Protein AF-A0A9E7PNF2-F1 (afdb_monomer)

Radius of gyration: 27.62 Å; Cα contacts (8 Å, |Δi|>4): 56; chains: 1; bounding box: 38×42×96 Å

Sequence (126 aa):
MWKIKPALTTEKVINDFDLYCNNCKYDLEGEYMITVDGISQITGLSREEVINRGLISFIEIEIRLAEMDIADVRERYNVLSKEDLYEAIKGRKIESHPAWEDYIVWKNKEKYIEDLKEQAKSVNDI

pLDDT: mean 81.98, std 22.79, range [27.23, 98.56]

Nearest PDB structures (foldseek):
  6jsj-assembly1_C  TM=5.824E-01  e=3.325E+00  Saccharomyces cerevisiae S288C
  6jx6-assembly1_C  TM=3.951E-01  e=6.387E+00  Homo sapiens

Mean predicted aligned error: 12.6 Å

Structure (mmCIF, N/CA/C/O backbone):
data_AF-A0A9E7PNF2-F1
#
_entry.id   AF-A0A9E7PNF2-F1
#
loop_
_atom_site.group_PDB
_atom_site.id
_atom_site.type_symbol
_atom_site.label_atom_id
_atom_site.label_alt_id
_atom_site.label_comp_id
_atom_site.label_asym_id
_atom_site.label_entity_id
_atom_site.label_seq_id
_atom_site.pdbx_PDB_ins_code
_atom_site.Cartn_x
_atom_site.Cartn_y
_atom_site.Cartn_z
_atom_site.occupancy
_atom_site.B_iso_or_equiv
_atom_site.auth_seq_id
_atom_site.auth_comp_id
_atom_site.auth_asym_id
_atom_site.auth_atom_id
_atom_site.pdbx_PDB_model_num
ATOM 1 N N . MET A 1 1 ? 4.127 -16.327 -73.800 1.00 37.38 1 MET A N 1
ATOM 2 C CA . MET A 1 1 ? 4.134 -17.625 -73.090 1.00 37.38 1 MET A CA 1
ATOM 3 C C . MET A 1 1 ? 4.411 -17.352 -71.615 1.00 37.38 1 MET A C 1
ATOM 5 O O . MET A 1 1 ? 5.561 -17.160 -71.245 1.00 37.38 1 MET A O 1
ATOM 9 N N . TRP A 1 2 ? 3.368 -17.189 -70.798 1.00 27.23 2 TRP A N 1
ATOM 10 C CA . TRP A 1 2 ? 3.518 -16.881 -69.370 1.00 27.23 2 TRP A CA 1
ATOM 11 C C . TRP A 1 2 ? 3.824 -18.177 -68.617 1.00 27.23 2 TRP A C 1
ATOM 13 O O . TRP A 1 2 ? 2.972 -19.058 -68.531 1.00 27.23 2 TRP A O 1
ATOM 23 N N . LYS A 1 3 ? 5.058 -18.327 -68.126 1.00 40.03 3 LYS A N 1
ATOM 24 C CA . LYS A 1 3 ? 5.421 -19.450 -67.258 1.00 40.03 3 LYS A CA 1
ATOM 25 C C . LYS A 1 3 ? 4.955 -19.125 -65.843 1.00 40.03 3 LYS A C 1
ATOM 27 O O . LYS A 1 3 ? 5.482 -18.212 -65.212 1.00 40.03 3 LYS A O 1
ATOM 32 N N . ILE A 1 4 ? 3.956 -19.864 -65.372 1.00 43.22 4 ILE A N 1
ATOM 33 C CA . ILE A 1 4 ? 3.547 -19.886 -63.968 1.00 43.22 4 ILE A CA 1
ATOM 34 C C . ILE A 1 4 ? 4.787 -20.277 -63.150 1.00 43.22 4 ILE A C 1
ATOM 36 O O . ILE A 1 4 ? 5.402 -21.309 -63.427 1.00 43.22 4 ILE A O 1
ATOM 40 N N . LYS A 1 5 ? 5.203 -19.434 -62.194 1.00 50.81 5 LYS A N 1
ATOM 41 C CA . LYS A 1 5 ? 6.261 -19.810 -61.246 1.00 50.81 5 LYS A CA 1
ATOM 42 C C . LYS A 1 5 ? 5.738 -20.973 -60.397 1.00 50.81 5 LYS A C 1
ATOM 44 O O . LYS A 1 5 ? 4.602 -20.885 -59.930 1.00 50.81 5 LYS A O 1
ATOM 49 N N . PRO A 1 6 ? 6.515 -22.051 -60.211 1.00 45.50 6 PRO A N 1
ATOM 50 C CA . PRO A 1 6 ? 6.052 -23.191 -59.436 1.00 45.50 6 PRO A CA 1
ATOM 51 C C . PRO A 1 6 ? 5.783 -22.761 -57.993 1.00 45.50 6 PRO A C 1
ATOM 53 O O . PRO A 1 6 ? 6.528 -21.954 -57.430 1.00 45.50 6 PRO A O 1
ATOM 56 N N . ALA A 1 7 ? 4.708 -23.302 -57.419 1.00 53.94 7 ALA A N 1
ATOM 57 C CA . ALA A 1 7 ? 4.432 -23.191 -55.998 1.00 53.94 7 ALA A CA 1
ATOM 58 C C . ALA A 1 7 ? 5.655 -23.689 -55.218 1.00 53.94 7 ALA A C 1
ATOM 60 O O . ALA A 1 7 ? 6.211 -24.744 -55.530 1.00 53.94 7 ALA A O 1
ATOM 61 N N . LEU A 1 8 ? 6.089 -22.899 -54.237 1.00 47.34 8 LEU A N 1
ATOM 62 C CA . LEU A 1 8 ? 7.125 -23.316 -53.304 1.00 47.34 8 LEU A CA 1
ATOM 63 C C . LEU A 1 8 ? 6.622 -24.569 -52.583 1.00 47.34 8 LEU A C 1
ATOM 65 O O . LEU A 1 8 ? 5.543 -24.558 -51.993 1.00 47.34 8 LEU A O 1
ATOM 69 N N . THR A 1 9 ? 7.383 -25.656 -52.677 1.00 49.91 9 THR A N 1
ATOM 70 C CA . THR A 1 9 ? 7.133 -26.856 -51.885 1.00 49.91 9 THR A CA 1
ATOM 71 C C . THR A 1 9 ? 7.280 -26.506 -50.406 1.00 49.91 9 THR A C 1
ATOM 73 O O . THR A 1 9 ? 8.106 -25.669 -50.032 1.00 49.91 9 THR A O 1
ATOM 76 N N . THR A 1 10 ? 6.465 -27.134 -49.561 1.00 47.38 10 THR A N 1
ATOM 77 C CA . THR A 1 10 ? 6.419 -26.924 -48.103 1.00 47.38 10 THR A CA 1
ATOM 78 C C . THR A 1 10 ? 7.791 -27.045 -47.431 1.00 47.38 10 THR A C 1
ATOM 80 O O . THR A 1 10 ? 8.049 -26.364 -46.446 1.00 47.38 10 THR A O 1
ATOM 83 N N . GLU A 1 11 ? 8.719 -27.801 -48.018 1.00 45.53 11 GLU A N 1
ATOM 84 C CA . GLU A 1 11 ? 10.120 -27.904 -47.584 1.00 45.53 11 GLU A CA 1
ATOM 85 C C . GLU A 1 11 ? 10.935 -26.605 -47.686 1.00 45.53 11 GLU A C 1
ATOM 87 O O . GLU A 1 11 ? 11.879 -26.416 -46.920 1.00 45.53 11 GLU A O 1
ATOM 92 N N . LYS A 1 12 ? 10.598 -25.682 -48.597 1.00 49.16 12 LYS A N 1
ATOM 93 C CA . LYS A 1 12 ? 11.346 -24.421 -48.738 1.00 49.16 12 LYS A CA 1
ATOM 94 C C . LYS A 1 12 ? 10.879 -23.335 -47.769 1.00 49.16 12 LYS A C 1
ATOM 96 O O . LYS A 1 12 ? 11.655 -22.450 -47.446 1.00 49.16 12 LYS A O 1
ATOM 101 N N . VAL A 1 13 ? 9.641 -23.425 -47.280 1.00 48.88 13 VAL A N 1
ATOM 102 C CA . VAL A 1 13 ? 9.111 -22.514 -46.249 1.00 48.88 13 VAL A CA 1
ATOM 103 C C . VAL A 1 13 ? 9.661 -22.877 -44.866 1.00 48.88 13 VAL A C 1
ATOM 105 O O . VAL A 1 13 ? 9.898 -21.991 -44.053 1.00 48.88 13 VAL A O 1
ATOM 108 N N . ILE A 1 14 ? 9.932 -24.163 -44.623 1.00 45.62 14 ILE A N 1
ATOM 109 C CA . ILE A 1 14 ? 10.512 -24.637 -43.359 1.00 45.62 14 ILE A CA 1
ATOM 110 C C . ILE A 1 14 ? 11.968 -24.154 -43.210 1.00 45.62 14 ILE A C 1
ATOM 112 O O . ILE A 1 14 ? 12.331 -23.609 -42.173 1.00 45.62 14 ILE A O 1
ATOM 116 N N . ASN A 1 15 ? 12.771 -24.219 -44.278 1.00 44.59 15 ASN A N 1
ATOM 117 C CA . ASN A 1 15 ? 14.193 -23.856 -44.207 1.00 44.59 15 ASN A CA 1
ATOM 118 C C . ASN A 1 15 ? 14.482 -22.349 -44.023 1.00 44.59 15 ASN A C 1
ATOM 120 O O . ASN A 1 15 ? 15.539 -22.008 -43.496 1.00 44.59 15 ASN A O 1
ATOM 124 N N . ASP A 1 16 ? 13.567 -21.451 -44.408 1.00 43.44 16 ASP A N 1
ATOM 125 C CA . ASP A 1 16 ? 13.731 -20.007 -44.156 1.00 43.44 16 ASP A CA 1
ATOM 126 C C . ASP A 1 16 ? 13.233 -19.601 -42.754 1.00 43.44 16 ASP A C 1
ATOM 128 O O . ASP A 1 16 ? 13.715 -18.617 -42.190 1.00 43.44 16 ASP A O 1
ATOM 132 N N . PHE A 1 17 ? 12.312 -20.367 -42.152 1.00 40.25 17 PHE A N 1
ATOM 133 C CA . PHE A 1 17 ? 11.859 -20.136 -40.775 1.00 40.25 17 PHE A CA 1
ATOM 134 C C . PHE A 1 17 ? 12.868 -20.669 -39.747 1.00 40.25 17 PHE A C 1
ATOM 136 O O . PHE A 1 17 ? 13.106 -20.040 -38.714 1.00 40.25 17 PHE A O 1
ATOM 143 N N . ASP A 1 18 ? 13.549 -21.769 -40.073 1.00 41.22 18 ASP A N 1
ATOM 144 C CA . ASP A 1 18 ? 14.580 -22.353 -39.214 1.00 41.22 18 ASP A CA 1
ATOM 145 C C . ASP A 1 18 ? 15.835 -21.468 -39.107 1.00 41.22 18 ASP A C 1
ATOM 147 O O . ASP A 1 18 ? 16.524 -21.500 -38.090 1.00 41.22 18 ASP A O 1
ATOM 151 N N . LEU A 1 19 ? 16.113 -20.578 -40.067 1.00 43.59 19 LEU A N 1
ATOM 152 C CA . LEU A 1 19 ? 17.238 -19.636 -39.951 1.00 43.59 19 LEU A CA 1
ATOM 153 C C . LEU A 1 19 ? 17.015 -18.511 -38.925 1.00 43.59 19 LEU A C 1
ATOM 155 O O . LEU A 1 19 ? 17.994 -17.934 -38.456 1.00 43.59 19 LEU A O 1
ATOM 159 N N . TYR A 1 20 ? 15.768 -18.245 -38.520 1.00 44.59 20 TYR A N 1
ATOM 160 C CA . TYR A 1 20 ? 15.455 -17.316 -37.425 1.00 44.59 20 TYR A CA 1
ATOM 161 C C . TYR A 1 20 ? 15.359 -17.998 -36.050 1.00 44.59 20 TYR A C 1
ATOM 163 O O . TYR A 1 20 ? 15.284 -17.311 -35.034 1.00 44.59 20 TYR A O 1
ATOM 171 N N . CYS A 1 21 ? 15.409 -19.334 -35.995 1.00 43.81 21 CYS A N 1
ATOM 172 C CA . CYS A 1 21 ? 15.353 -20.117 -34.754 1.00 43.81 21 CYS A CA 1
ATOM 173 C C . CYS A 1 21 ? 16.566 -21.037 -34.526 1.00 43.81 21 CYS A C 1
ATOM 175 O O . CYS A 1 21 ? 16.606 -21.772 -33.541 1.00 43.81 21 CYS A O 1
ATOM 177 N N . ASN A 1 22 ? 17.606 -20.964 -35.362 1.00 42.47 22 ASN A N 1
ATOM 178 C CA . ASN A 1 22 ? 18.810 -21.794 -35.219 1.00 42.47 22 ASN A CA 1
ATOM 179 C C . ASN A 1 22 ? 19.812 -21.322 -34.147 1.00 42.47 22 ASN A C 1
ATOM 181 O O . ASN A 1 22 ? 20.850 -21.955 -33.979 1.00 42.47 22 ASN A O 1
ATOM 185 N N . ASN A 1 23 ? 19.478 -20.292 -33.361 1.00 44.28 23 ASN A N 1
ATOM 186 C CA . ASN A 1 23 ? 20.169 -19.987 -32.099 1.00 44.28 23 ASN A CA 1
ATOM 187 C C . ASN A 1 23 ? 19.367 -20.396 -30.850 1.00 44.28 23 ASN A C 1
ATOM 189 O O . ASN A 1 23 ? 19.778 -20.070 -29.745 1.00 44.28 23 ASN A O 1
ATOM 193 N N . CYS A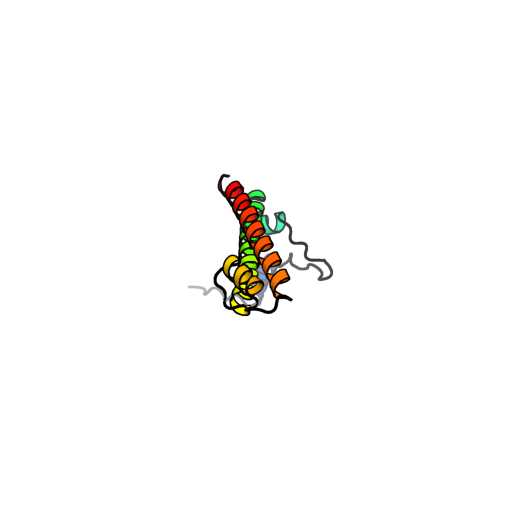 1 24 ? 18.257 -21.132 -30.977 1.00 41.44 24 CYS A N 1
ATOM 194 C CA . CYS A 1 24 ? 17.491 -21.620 -29.821 1.00 41.44 24 CYS A CA 1
ATOM 195 C C . CYS A 1 24 ? 17.662 -23.125 -29.570 1.00 41.44 24 CYS A C 1
ATOM 197 O O . CYS A 1 24 ? 16.779 -23.770 -29.012 1.00 41.44 24 CYS A O 1
ATOM 199 N N . LYS A 1 25 ? 18.822 -23.691 -29.920 1.00 40.62 25 LYS A N 1
ATOM 200 C CA . LYS A 1 25 ? 19.343 -24.854 -29.191 1.00 40.62 25 LYS A CA 1
ATOM 201 C C . LYS A 1 25 ? 20.124 -24.338 -27.989 1.00 40.62 25 LYS A C 1
ATOM 203 O O . LYS A 1 25 ? 21.343 -24.240 -28.039 1.00 40.62 25 LYS A O 1
ATOM 208 N N . TYR A 1 26 ? 19.396 -23.968 -26.943 1.00 43.28 26 TYR A N 1
ATOM 209 C CA . TYR A 1 26 ? 19.974 -23.881 -25.612 1.00 43.28 26 TYR A CA 1
ATOM 210 C C . TYR A 1 26 ? 19.489 -25.090 -24.832 1.00 43.28 26 TYR A C 1
ATOM 212 O O . TYR A 1 26 ? 18.288 -25.305 -24.662 1.00 43.28 26 TYR A O 1
ATOM 220 N N . ASP A 1 27 ? 20.458 -25.906 -24.447 1.00 43.41 27 ASP A N 1
ATOM 221 C CA . ASP A 1 27 ? 20.301 -27.057 -23.581 1.00 43.41 27 ASP A CA 1
ATOM 222 C C . ASP A 1 27 ? 19.499 -26.654 -22.332 1.00 43.41 27 ASP A C 1
ATOM 224 O O . ASP A 1 27 ? 19.819 -25.675 -21.655 1.00 43.41 27 ASP A O 1
ATOM 228 N N . LEU A 1 28 ? 18.427 -27.394 -22.036 1.00 49.44 28 LEU A N 1
ATOM 229 C CA . LEU A 1 28 ? 17.525 -27.162 -20.898 1.00 49.44 28 LEU A CA 1
ATOM 230 C C . LEU A 1 28 ? 18.141 -27.607 -19.554 1.00 49.44 28 LEU A C 1
ATOM 232 O O . LEU A 1 28 ? 17.467 -28.198 -18.716 1.00 49.44 28 LEU A O 1
ATOM 236 N N . GLU A 1 29 ? 19.419 -27.299 -19.340 1.00 52.66 29 GLU A N 1
ATOM 237 C CA . GLU A 1 29 ? 20.140 -27.477 -18.069 1.00 52.66 29 GLU A CA 1
ATOM 238 C C . GLU A 1 29 ? 20.81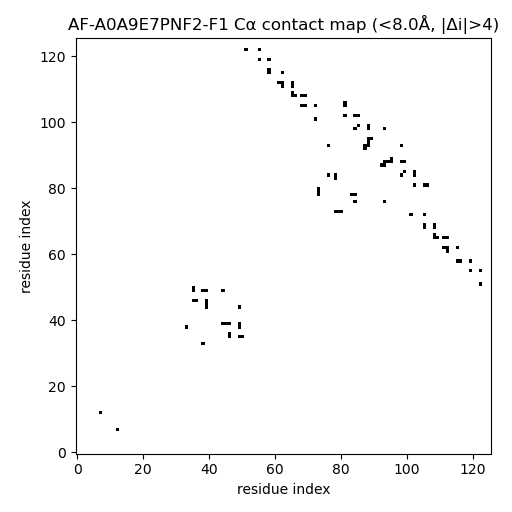4 -26.167 -17.614 1.00 52.66 29 GLU A C 1
ATOM 240 O O . GLU A 1 29 ? 21.839 -26.170 -16.936 1.00 52.66 29 GLU A O 1
ATOM 245 N N . GLY A 1 30 ? 20.239 -25.021 -17.991 1.00 50.00 30 GLY A N 1
ATOM 246 C CA . GLY A 1 30 ? 20.677 -23.696 -17.560 1.00 50.00 30 GLY A CA 1
ATOM 247 C C . GLY A 1 30 ? 19.548 -22.939 -16.873 1.00 50.00 30 GLY A C 1
ATOM 248 O O . GLY A 1 30 ? 18.483 -22.732 -17.449 1.00 50.00 30 GLY A O 1
ATOM 249 N N . GLU A 1 31 ? 19.785 -22.518 -15.636 1.00 55.72 31 GLU A N 1
ATOM 250 C CA . GLU A 1 31 ? 18.955 -21.571 -14.890 1.00 55.72 31 GLU A CA 1
ATOM 251 C C . GLU A 1 31 ? 18.694 -20.329 -15.771 1.00 55.72 31 GLU A C 1
ATOM 253 O O . GLU A 1 31 ? 19.635 -19.643 -16.175 1.00 55.72 31 GLU A O 1
ATOM 258 N N . TYR A 1 32 ? 17.436 -20.063 -16.149 1.00 62.53 32 TYR A N 1
ATOM 259 C CA . TYR A 1 32 ? 17.100 -18.940 -17.034 1.00 62.53 32 TYR A CA 1
ATOM 260 C C . TYR A 1 32 ? 17.245 -17.619 -16.266 1.00 62.53 32 TYR A C 1
ATOM 262 O O . TYR A 1 32 ? 16.292 -17.088 -15.699 1.00 62.53 32 TYR A O 1
ATOM 270 N N . MET A 1 33 ? 18.469 -17.102 -16.208 1.00 75.56 33 MET A N 1
ATOM 271 C CA . MET A 1 33 ? 18.779 -15.798 -15.633 1.00 75.56 33 MET A CA 1
ATOM 272 C C . MET A 1 33 ? 18.272 -14.701 -16.572 1.00 75.56 33 MET A C 1
ATOM 274 O O . MET A 1 33 ? 18.849 -14.450 -17.631 1.00 75.56 33 MET A O 1
ATOM 278 N N . ILE A 1 34 ? 17.190 -14.028 -16.179 1.00 87.25 34 ILE A N 1
ATOM 279 C CA . ILE A 1 34 ? 16.719 -12.819 -16.861 1.00 87.25 34 ILE A CA 1
ATOM 280 C C . ILE A 1 34 ? 17.760 -11.718 -16.635 1.00 87.25 34 ILE A C 1
ATOM 282 O O . ILE A 1 34 ? 18.053 -11.354 -15.497 1.00 87.25 34 ILE A O 1
ATOM 286 N N . THR A 1 35 ? 18.315 -11.169 -17.716 1.00 94.44 35 THR A N 1
ATOM 287 C CA . THR A 1 35 ? 19.280 -10.064 -17.653 1.00 94.44 35 THR A CA 1
ATOM 288 C C . THR A 1 35 ? 18.701 -8.802 -18.276 1.00 94.44 35 THR A C 1
ATOM 290 O O . THR A 1 35 ? 17.910 -8.859 -19.220 1.00 94.44 35 THR A O 1
ATOM 293 N N . VAL A 1 36 ? 19.128 -7.638 -17.775 1.00 95.00 36 VAL A N 1
ATOM 294 C CA . VAL A 1 36 ? 18.723 -6.345 -18.350 1.00 95.00 36 VAL A CA 1
ATOM 295 C C . VAL A 1 36 ? 19.151 -6.246 -19.816 1.00 95.00 36 VAL A C 1
ATOM 297 O O . VAL A 1 36 ? 18.386 -5.759 -20.641 1.00 95.00 36 VAL A O 1
ATOM 300 N N . ASP A 1 37 ? 20.336 -6.758 -20.158 1.00 94.75 37 ASP A N 1
ATOM 301 C CA . ASP A 1 37 ? 20.849 -6.729 -21.531 1.00 94.75 37 ASP A CA 1
ATOM 302 C C . ASP A 1 37 ? 20.023 -7.630 -22.462 1.00 94.75 37 ASP A C 1
ATOM 304 O O . ASP A 1 37 ? 19.726 -7.237 -23.588 1.00 94.75 37 ASP A O 1
ATOM 308 N N . GLY A 1 38 ? 19.564 -8.791 -21.977 1.00 94.25 38 GLY A N 1
ATOM 309 C CA . GLY A 1 38 ? 18.655 -9.661 -22.725 1.00 94.25 38 GLY A CA 1
ATOM 310 C C . GLY A 1 38 ? 17.314 -8.984 -23.017 1.00 94.2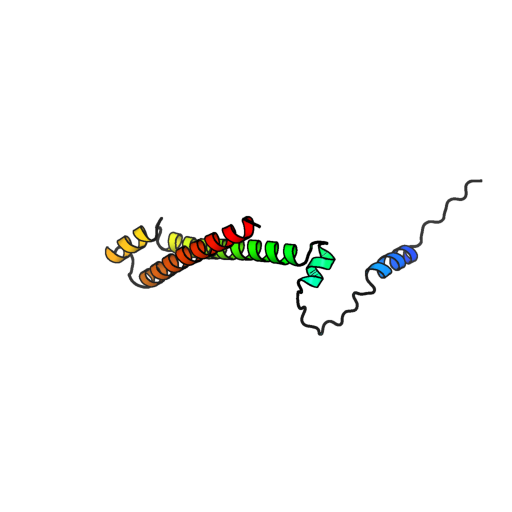5 38 GLY A C 1
ATOM 311 O O . GLY A 1 38 ? 16.846 -8.990 -24.154 1.00 94.25 38 GLY A O 1
ATOM 312 N N . ILE A 1 39 ? 16.723 -8.321 -22.020 1.00 94.19 39 ILE A N 1
ATOM 313 C CA . ILE A 1 39 ? 15.479 -7.563 -22.213 1.00 94.19 39 ILE A CA 1
ATOM 314 C C . ILE A 1 39 ? 15.702 -6.344 -23.118 1.00 94.19 39 ILE A C 1
ATOM 316 O O . ILE A 1 39 ? 14.866 -6.067 -23.976 1.00 94.19 39 ILE A O 1
ATOM 320 N N . SER A 1 40 ? 16.828 -5.641 -22.989 1.00 96.31 40 SER A N 1
ATOM 321 C CA . SER A 1 40 ? 17.199 -4.516 -23.858 1.00 96.31 40 SER A CA 1
ATOM 322 C C . SER A 1 40 ? 17.289 -4.946 -25.326 1.00 96.31 40 SER A C 1
ATOM 324 O O . SER A 1 40 ? 16.692 -4.300 -26.183 1.00 96.31 40 SER A O 1
ATOM 326 N N . GLN A 1 41 ? 17.922 -6.087 -25.622 1.00 94.69 41 GLN A N 1
ATOM 327 C CA . GLN A 1 41 ? 18.001 -6.631 -26.984 1.00 94.69 41 GLN A CA 1
ATOM 328 C C . GLN A 1 41 ? 16.626 -6.981 -27.566 1.00 94.69 41 GLN A C 1
ATOM 330 O O . GLN A 1 41 ? 16.374 -6.711 -28.738 1.00 94.69 41 GLN A O 1
ATOM 335 N N . ILE A 1 42 ? 15.733 -7.559 -26.756 1.00 96.00 42 ILE A N 1
ATOM 336 C CA . ILE A 1 42 ? 14.385 -7.957 -27.193 1.00 96.00 42 ILE A CA 1
ATOM 337 C C . ILE A 1 42 ? 13.483 -6.735 -27.409 1.00 96.00 42 ILE A C 1
ATOM 339 O O . ILE A 1 42 ? 12.695 -6.699 -28.352 1.00 96.00 42 ILE A O 1
ATOM 343 N N . THR A 1 43 ? 13.575 -5.742 -26.525 1.00 93.94 43 THR A N 1
ATOM 344 C CA . THR A 1 43 ? 12.672 -4.579 -26.509 1.00 93.94 43 THR A CA 1
ATOM 345 C C . THR A 1 43 ? 13.177 -3.398 -27.335 1.00 93.94 43 THR A C 1
ATOM 347 O O . THR A 1 43 ? 12.393 -2.507 -27.655 1.00 93.94 43 THR A O 1
ATOM 350 N N . GLY A 1 44 ? 14.469 -3.367 -27.671 1.00 95.56 44 GLY A N 1
ATOM 351 C CA . GLY A 1 44 ? 15.124 -2.232 -28.323 1.00 95.56 44 GLY A CA 1
ATOM 352 C C . GLY A 1 44 ? 15.309 -1.008 -27.418 1.00 95.56 44 GLY A C 1
ATOM 353 O O . GLY A 1 44 ? 15.724 0.041 -27.905 1.00 95.56 44 GLY A O 1
ATOM 354 N N . LEU A 1 45 ? 14.994 -1.119 -26.125 1.00 95.25 45 LEU A N 1
ATOM 355 C CA . LEU A 1 45 ? 15.155 -0.045 -25.145 1.00 95.25 45 LEU A CA 1
ATOM 356 C C . LEU A 1 45 ? 16.589 0.005 -24.625 1.00 95.25 45 LEU A C 1
ATOM 358 O O . LEU A 1 45 ? 17.264 -1.025 -24.544 1.00 95.25 45 LEU A O 1
ATOM 362 N N . SER A 1 46 ? 17.043 1.184 -24.202 1.00 96.56 46 SER A N 1
ATOM 363 C CA . SER A 1 46 ? 18.311 1.292 -23.484 1.00 96.56 46 SER A CA 1
ATOM 364 C C . SER A 1 46 ? 18.255 0.538 -22.152 1.00 96.56 46 SER A C 1
ATOM 366 O O . SER A 1 46 ? 17.194 0.338 -21.557 1.00 96.56 46 SER A O 1
ATOM 368 N N . ARG A 1 47 ? 19.426 0.135 -21.649 1.00 96.12 47 ARG A N 1
ATOM 369 C CA . ARG A 1 47 ? 19.548 -0.530 -20.345 1.00 96.12 47 ARG A CA 1
ATOM 370 C C . ARG A 1 47 ? 18.896 0.290 -19.224 1.00 96.12 47 ARG A C 1
ATOM 372 O O . ARG A 1 47 ? 18.222 -0.273 -18.367 1.00 96.12 47 ARG A O 1
ATOM 379 N N . GLU A 1 48 ? 19.094 1.605 -19.250 1.00 95.19 48 GLU A N 1
ATOM 380 C CA . GLU A 1 48 ? 18.535 2.545 -18.276 1.00 95.19 48 GLU A CA 1
ATOM 381 C C . GLU A 1 48 ? 17.005 2.591 -18.341 1.00 95.19 48 GLU A C 1
ATOM 383 O O . GLU A 1 48 ? 16.348 2.437 -17.316 1.00 95.19 48 GLU A O 1
ATOM 388 N N . GLU A 1 49 ? 16.420 2.684 -19.538 1.00 94.38 49 GLU A N 1
ATOM 389 C CA . GLU A 1 49 ? 14.962 2.653 -19.699 1.00 94.38 49 GLU A CA 1
ATOM 390 C C . GLU A 1 49 ? 14.347 1.334 -19.221 1.00 94.38 49 GLU A C 1
ATOM 392 O O . GLU A 1 49 ? 13.291 1.349 -18.588 1.00 94.38 49 GLU A O 1
ATOM 397 N N . VAL A 1 50 ? 14.991 0.194 -19.500 1.00 95.88 50 VAL A N 1
ATOM 398 C CA . VAL A 1 50 ? 14.530 -1.117 -19.011 1.00 95.88 50 VAL A CA 1
ATOM 399 C C . VAL A 1 50 ? 14.527 -1.146 -17.484 1.00 95.88 50 VAL A C 1
ATOM 401 O O . VAL A 1 50 ? 13.545 -1.586 -16.886 1.00 95.88 50 VAL A O 1
ATOM 404 N N . ILE A 1 51 ? 15.597 -0.656 -16.852 1.00 94.56 51 ILE A N 1
ATOM 405 C CA . ILE A 1 51 ? 15.702 -0.590 -15.390 1.00 94.56 51 ILE A CA 1
ATOM 406 C C . ILE A 1 51 ? 14.624 0.331 -14.822 1.00 94.56 51 ILE A C 1
ATOM 408 O O . ILE A 1 51 ? 13.870 -0.099 -13.954 1.00 94.56 51 ILE A O 1
ATOM 412 N N . ASN A 1 52 ? 14.495 1.553 -15.336 1.00 93.44 52 ASN A N 1
ATOM 413 C CA . ASN A 1 52 ? 13.553 2.539 -14.807 1.00 93.44 52 ASN A CA 1
ATOM 414 C C . ASN A 1 52 ? 12.105 2.053 -14.930 1.00 93.44 52 ASN A C 1
ATOM 416 O O . ASN A 1 52 ? 11.358 2.081 -13.953 1.00 93.44 52 ASN A O 1
ATOM 420 N N . ARG A 1 53 ? 11.715 1.508 -16.089 1.00 93.38 53 ARG A N 1
ATOM 421 C CA . ARG A 1 53 ? 10.375 0.926 -16.270 1.00 93.38 53 ARG A CA 1
ATOM 422 C C . ARG A 1 53 ? 1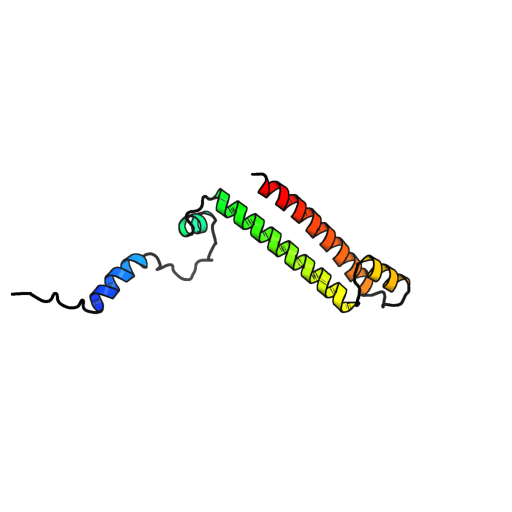0.146 -0.278 -15.363 1.00 93.38 53 ARG A C 1
ATOM 424 O O . ARG A 1 53 ? 9.045 -0.436 -14.836 1.00 93.38 53 ARG A O 1
ATOM 431 N N . GLY A 1 54 ? 11.167 -1.113 -15.174 1.00 94.38 54 GLY A N 1
ATOM 432 C CA . GLY A 1 54 ? 11.116 -2.254 -14.264 1.00 94.38 54 GLY A CA 1
ATOM 433 C C . GLY A 1 54 ? 10.908 -1.826 -12.812 1.00 94.38 54 GLY A C 1
ATOM 434 O O . GLY A 1 54 ? 10.036 -2.372 -12.142 1.00 94.38 54 GLY A O 1
ATOM 435 N N . LEU A 1 55 ? 11.643 -0.812 -12.349 1.00 94.81 55 LEU A N 1
ATOM 436 C CA . LEU A 1 55 ? 11.514 -0.260 -10.999 1.00 94.81 55 LEU A CA 1
ATOM 437 C C . LEU A 1 55 ? 10.136 0.368 -10.770 1.00 94.81 55 LEU A C 1
ATOM 439 O O . LEU A 1 55 ? 9.505 0.057 -9.764 1.00 94.81 55 LEU A O 1
ATOM 443 N N . ILE A 1 56 ? 9.635 1.179 -11.709 1.00 94.25 56 ILE A N 1
ATOM 444 C CA . ILE A 1 56 ? 8.282 1.758 -11.618 1.00 94.25 56 ILE A CA 1
ATOM 445 C C . ILE A 1 56 ? 7.238 0.641 -11.523 1.00 94.25 56 ILE A C 1
ATOM 447 O O . ILE A 1 56 ? 6.418 0.638 -10.608 1.00 94.25 56 ILE A O 1
ATOM 451 N N . SER A 1 57 ? 7.309 -0.346 -12.422 1.00 95.19 57 SER A N 1
ATOM 452 C CA . SER A 1 57 ? 6.357 -1.464 -12.451 1.00 95.19 57 SER A CA 1
ATOM 453 C C . SER A 1 57 ? 6.399 -2.285 -11.160 1.00 95.19 57 SER A C 1
ATOM 455 O O . SER A 1 57 ? 5.359 -2.696 -10.652 1.00 95.19 57 SER A O 1
ATOM 457 N N . PHE A 1 58 ? 7.594 -2.513 -10.610 1.00 96.25 58 PHE A N 1
ATOM 458 C CA . PHE A 1 58 ? 7.769 -3.209 -9.339 1.00 96.25 58 PHE A CA 1
ATOM 459 C C . PHE A 1 58 ? 7.127 -2.434 -8.183 1.00 96.25 58 PHE A C 1
ATOM 461 O O . PHE A 1 58 ? 6.333 -3.003 -7.438 1.00 96.25 58 PHE A O 1
ATOM 468 N N . ILE A 1 59 ? 7.399 -1.129 -8.075 1.00 96.81 59 ILE A N 1
ATOM 469 C CA . ILE A 1 59 ? 6.809 -0.271 -7.040 1.00 96.81 59 ILE A CA 1
ATOM 470 C C . ILE A 1 59 ? 5.275 -0.279 -7.127 1.00 96.81 59 ILE A C 1
ATOM 472 O O . ILE A 1 59 ? 4.599 -0.409 -6.107 1.00 96.81 59 ILE A O 1
ATOM 476 N N . GLU A 1 60 ? 4.707 -0.175 -8.331 1.00 96.50 60 GLU A N 1
ATOM 477 C CA . GLU A 1 60 ? 3.254 -0.222 -8.530 1.00 96.50 60 GLU A CA 1
ATOM 478 C C . GLU A 1 60 ? 2.634 -1.540 -8.053 1.00 96.50 60 GLU A C 1
ATOM 480 O O . GLU A 1 60 ? 1.557 -1.535 -7.451 1.00 96.50 60 GLU A O 1
ATOM 485 N N . ILE A 1 61 ? 3.296 -2.668 -8.321 1.00 98.19 61 ILE A N 1
ATOM 486 C CA . ILE A 1 61 ? 2.841 -3.989 -7.877 1.00 98.19 61 ILE A CA 1
ATOM 487 C C . ILE A 1 61 ? 2.881 -4.077 -6.351 1.00 98.19 61 ILE A C 1
ATOM 489 O O . ILE A 1 61 ? 1.880 -4.464 -5.749 1.00 98.19 61 ILE A O 1
ATOM 493 N N . GLU A 1 62 ? 3.979 -3.662 -5.720 1.00 98.56 62 GLU A N 1
ATOM 494 C CA . GLU A 1 62 ? 4.118 -3.709 -4.261 1.00 98.56 62 GLU A CA 1
ATOM 495 C C . GLU A 1 62 ? 3.081 -2.825 -3.550 1.00 98.56 62 GLU A C 1
ATOM 497 O O . GLU A 1 62 ? 2.513 -3.232 -2.533 1.00 98.56 62 GLU A O 1
ATOM 502 N N . ILE A 1 63 ? 2.760 -1.649 -4.109 1.00 98.38 63 ILE A N 1
ATOM 503 C CA . ILE A 1 63 ? 1.673 -0.796 -3.603 1.00 98.38 63 ILE A CA 1
ATOM 504 C C . ILE A 1 63 ? 0.336 -1.539 -3.674 1.00 98.38 63 ILE A C 1
ATOM 506 O O . ILE A 1 63 ? -0.386 -1.577 -2.680 1.00 98.38 63 ILE A O 1
ATOM 510 N N . ARG A 1 64 ? 0.006 -2.158 -4.815 1.00 98.44 64 ARG A N 1
ATOM 511 C CA . ARG A 1 64 ? -1.261 -2.891 -4.983 1.00 98.44 64 ARG A CA 1
ATOM 512 C C . ARG A 1 64 ? -1.371 -4.074 -4.027 1.00 98.44 64 ARG A C 1
ATOM 514 O O . ARG A 1 64 ? -2.437 -4.287 -3.461 1.00 98.44 64 ARG A O 1
ATOM 521 N N . LEU A 1 65 ? -0.286 -4.819 -3.824 1.00 98.56 65 LEU A N 1
ATOM 522 C CA . LEU A 1 65 ? -0.254 -5.931 -2.871 1.00 98.56 65 LEU A CA 1
ATOM 523 C C . LEU A 1 65 ? -0.490 -5.440 -1.438 1.00 98.56 65 LEU A C 1
ATOM 525 O O . LEU A 1 65 ? -1.299 -6.013 -0.714 1.00 98.56 65 LEU A O 1
ATOM 529 N N . ALA A 1 66 ? 0.144 -4.337 -1.041 1.00 98.56 66 ALA A N 1
ATOM 530 C CA . ALA A 1 66 ? -0.084 -3.743 0.271 1.00 98.56 66 ALA A CA 1
ATOM 531 C C . ALA A 1 66 ? -1.516 -3.199 0.443 1.00 98.56 66 ALA A C 1
ATOM 533 O O . ALA A 1 66 ? -2.094 -3.319 1.523 1.00 98.56 66 ALA A O 1
ATOM 534 N N . GLU A 1 67 ? -2.108 -2.628 -0.609 1.00 98.56 67 GLU A N 1
ATOM 535 C CA . GLU A 1 67 ? -3.509 -2.189 -0.611 1.00 98.56 67 GLU A CA 1
ATOM 536 C C . GLU A 1 67 ? -4.483 -3.373 -0.506 1.00 98.56 67 GLU A C 1
ATOM 538 O O . GLU A 1 67 ? -5.492 -3.259 0.191 1.00 98.56 67 GLU A O 1
ATOM 543 N N . MET A 1 68 ? -4.171 -4.512 -1.136 1.00 98.50 68 MET A N 1
ATOM 544 C CA . MET A 1 68 ? -4.935 -5.756 -0.988 1.00 98.50 68 MET A CA 1
ATOM 545 C C . MET A 1 68 ? -4.885 -6.283 0.448 1.00 98.50 68 MET A C 1
ATOM 547 O O . MET A 1 68 ? -5.937 -6.560 1.014 1.00 98.50 68 MET A O 1
ATOM 551 N N . ASP A 1 69 ? -3.706 -6.319 1.076 1.00 98.19 69 ASP A N 1
ATOM 552 C CA . ASP A 1 69 ? -3.581 -6.731 2.483 1.00 98.19 69 ASP A CA 1
ATOM 553 C C . ASP A 1 69 ? -4.440 -5.847 3.407 1.00 98.19 69 ASP A C 1
ATOM 555 O O . ASP A 1 69 ? -5.105 -6.328 4.325 1.00 98.19 69 ASP A O 1
ATOM 559 N N . ILE A 1 70 ? -4.462 -4.533 3.154 1.00 98.56 70 ILE A N 1
ATOM 560 C CA . ILE A 1 70 ? -5.318 -3.593 3.889 1.00 98.56 70 ILE A CA 1
ATOM 561 C C . ILE A 1 70 ? -6.805 -3.879 3.625 1.00 98.56 70 ILE A C 1
ATOM 563 O O . ILE A 1 70 ? -7.616 -3.820 4.553 1.00 98.56 70 ILE A O 1
ATOM 567 N N . ALA A 1 71 ? -7.187 -4.174 2.381 1.00 98.38 71 ALA A N 1
ATOM 568 C CA . ALA A 1 71 ? -8.565 -4.501 2.021 1.00 98.38 71 ALA A CA 1
ATOM 569 C C . ALA A 1 71 ? -9.059 -5.776 2.724 1.00 98.38 71 ALA A C 1
ATOM 571 O O . ALA A 1 71 ? -10.171 -5.772 3.254 1.00 98.38 71 ALA A O 1
ATOM 572 N N . ASP A 1 72 ? -8.218 -6.803 2.832 1.00 98.25 72 ASP A N 1
ATOM 573 C CA . ASP A 1 72 ? -8.537 -8.041 3.548 1.00 98.25 72 ASP A CA 1
ATOM 574 C C . ASP A 1 72 ? -8.811 -7.779 5.039 1.00 98.25 72 ASP A C 1
ATOM 576 O O . ASP A 1 72 ? -9.753 -8.329 5.619 1.00 98.25 72 ASP A O 1
ATOM 580 N N . VAL A 1 73 ? -8.026 -6.902 5.680 1.00 98.19 73 VAL A N 1
ATOM 581 C CA . VAL A 1 73 ? -8.264 -6.493 7.077 1.00 98.19 73 VAL A CA 1
ATOM 582 C C . VAL A 1 73 ? -9.574 -5.706 7.204 1.00 98.19 73 VAL A C 1
ATOM 584 O O . VAL A 1 73 ? -10.352 -5.937 8.135 1.00 98.19 73 VAL A O 1
ATOM 587 N N . ARG A 1 74 ? -9.858 -4.802 6.259 1.00 98.12 74 ARG A N 1
ATOM 588 C CA . ARG A 1 74 ? -11.111 -4.027 6.219 1.00 98.12 74 ARG A CA 1
ATOM 589 C C . ARG A 1 74 ? -12.336 -4.917 6.122 1.00 98.12 74 ARG A C 1
ATOM 591 O O . ARG A 1 74 ? -13.291 -4.707 6.868 1.00 98.12 74 ARG A O 1
ATOM 598 N N . GLU A 1 75 ? -12.302 -5.894 5.223 1.00 97.94 75 GLU A N 1
ATOM 599 C CA . GLU A 1 75 ? -13.391 -6.844 5.018 1.00 97.94 75 GLU A CA 1
ATOM 600 C C . GLU A 1 75 ? -13.602 -7.712 6.260 1.00 97.94 75 GLU A C 1
ATOM 602 O O . GLU A 1 75 ? -14.719 -7.791 6.773 1.00 97.94 75 GLU A O 1
ATOM 607 N N . ARG A 1 76 ? -12.520 -8.280 6.811 1.00 97.62 76 ARG A N 1
ATOM 608 C CA . ARG A 1 76 ? -12.557 -9.160 7.989 1.00 97.62 76 ARG A CA 1
ATOM 609 C C . ARG A 1 76 ? -13.260 -8.530 9.189 1.00 97.62 76 ARG A C 1
ATOM 611 O O . ARG A 1 76 ? -14.005 -9.211 9.890 1.00 97.62 76 ARG A O 1
ATOM 618 N N . TYR A 1 77 ? -13.010 -7.246 9.435 1.00 97.75 77 TYR A N 1
ATOM 619 C CA . TYR A 1 77 ? -13.557 -6.525 10.586 1.00 97.75 77 TYR A CA 1
ATOM 620 C C . TYR A 1 77 ? -14.745 -5.624 10.248 1.00 97.75 77 TYR A C 1
ATOM 622 O O . TYR A 1 77 ? -15.327 -5.030 11.155 1.00 97.75 77 TYR A O 1
ATOM 630 N N . ASN A 1 78 ? -15.126 -5.541 8.970 1.00 97.44 78 ASN A N 1
ATOM 631 C CA . ASN A 1 78 ? -16.155 -4.639 8.457 1.00 97.44 78 ASN A CA 1
ATOM 632 C C . ASN A 1 78 ? -15.936 -3.179 8.905 1.00 97.44 78 ASN A C 1
ATOM 634 O O . ASN A 1 78 ? -16.822 -2.525 9.460 1.00 97.44 78 ASN A O 1
ATOM 638 N N . VAL A 1 79 ? -14.718 -2.681 8.689 1.00 97.56 79 VAL A N 1
ATOM 639 C CA . VAL A 1 79 ? -14.272 -1.330 9.064 1.00 97.56 79 VAL A CA 1
ATOM 640 C C . VAL A 1 79 ? -13.791 -0.557 7.839 1.00 97.56 79 VAL A C 1
ATOM 642 O O . VAL A 1 79 ? -13.299 -1.132 6.866 1.00 97.56 79 VAL A O 1
ATOM 645 N N . LEU A 1 80 ? -13.923 0.770 7.870 1.00 96.19 80 LEU A N 1
ATOM 646 C CA . LEU A 1 80 ? -13.515 1.626 6.752 1.00 96.19 80 LEU A CA 1
ATOM 647 C C . LEU A 1 80 ? -12.099 2.184 6.919 1.00 96.19 80 LEU A C 1
ATOM 649 O O . LEU A 1 80 ? -11.453 2.478 5.914 1.00 96.19 80 LEU A O 1
ATOM 653 N N . SER A 1 81 ? -11.615 2.290 8.156 1.00 97.94 81 SER A N 1
ATOM 654 C CA . SER A 1 81 ? -10.295 2.820 8.497 1.00 97.94 81 SER A CA 1
ATOM 655 C C . SER A 1 81 ? -9.630 2.037 9.635 1.00 97.94 81 SER A C 1
ATOM 657 O O . SER A 1 81 ? -10.294 1.332 10.402 1.00 97.94 81 SER A O 1
ATOM 659 N N . LYS A 1 82 ? -8.307 2.180 9.774 1.00 97.38 82 LYS A N 1
ATOM 660 C CA . LYS A 1 82 ? -7.566 1.602 10.906 1.00 97.38 82 LYS A CA 1
ATOM 661 C C . LYS A 1 82 ? -7.979 2.244 12.231 1.00 97.38 82 LYS A C 1
ATOM 663 O O . LYS A 1 82 ? -7.943 1.589 13.268 1.00 97.38 82 LYS A O 1
ATOM 668 N N . GLU A 1 83 ? -8.391 3.510 12.209 1.00 98.38 83 GLU A N 1
ATOM 669 C CA . GLU A 1 83 ? -8.914 4.224 13.370 1.00 98.38 83 GLU A CA 1
ATOM 670 C C . GLU A 1 83 ? -10.236 3.602 13.848 1.00 98.38 83 GLU A C 1
ATOM 672 O O . GLU A 1 83 ? -10.414 3.397 15.050 1.00 98.38 83 GLU A O 1
ATOM 677 N N . ASP A 1 84 ? -11.121 3.208 12.924 1.00 98.12 84 ASP A N 1
ATOM 678 C CA . ASP A 1 84 ? -12.351 2.477 13.261 1.00 98.12 84 ASP A CA 1
ATOM 679 C C . ASP A 1 84 ? -12.037 1.117 13.896 1.00 98.12 84 ASP A C 1
ATOM 681 O O . ASP A 1 84 ? -12.653 0.741 14.897 1.00 98.12 84 ASP A O 1
ATOM 685 N N . LEU A 1 85 ? -11.054 0.393 13.344 1.00 98.19 85 LEU A N 1
ATOM 686 C CA . LEU A 1 85 ? -10.585 -0.876 13.903 1.00 98.19 85 LEU A CA 1
ATOM 687 C C . LEU A 1 85 ? -10.062 -0.687 15.329 1.00 98.19 85 LEU A C 1
ATOM 689 O O . LEU A 1 85 ? -10.469 -1.404 16.243 1.00 98.19 85 LEU A O 1
ATOM 693 N N . TYR A 1 86 ? -9.208 0.314 15.537 1.00 98.38 86 TYR A N 1
ATOM 694 C CA . TYR A 1 86 ? -8.653 0.645 16.843 1.00 98.38 86 TYR A CA 1
ATOM 695 C C . TYR A 1 86 ? -9.749 0.905 17.885 1.00 98.38 86 TYR A C 1
ATOM 697 O O . TYR A 1 86 ? -9.733 0.317 18.972 1.00 98.38 86 TYR A O 1
ATOM 705 N N . GLU A 1 87 ? -10.731 1.749 17.561 1.00 98.31 87 GLU A N 1
ATOM 706 C CA . GLU A 1 87 ? -11.820 2.073 18.487 1.00 98.31 87 GLU A CA 1
ATOM 707 C C . GLU A 1 87 ? -12.761 0.882 18.717 1.00 98.31 87 GLU A C 1
ATOM 709 O O . GLU A 1 87 ? -13.252 0.688 19.834 1.00 98.31 87 GLU A O 1
ATOM 714 N N . ALA A 1 88 ? -12.9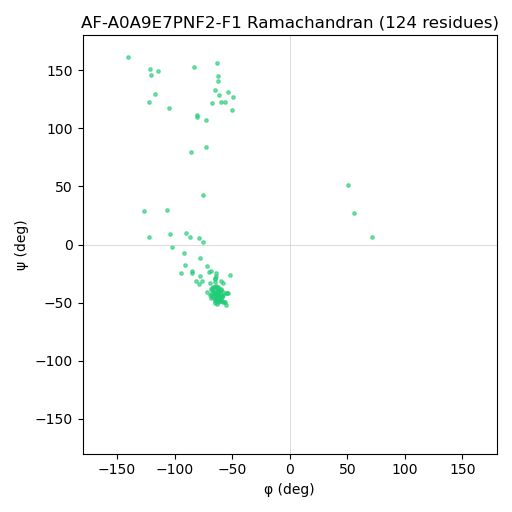79 0.030 17.712 1.00 97.94 88 ALA A N 1
ATOM 715 C CA . ALA A 1 88 ? -13.757 -1.196 17.867 1.00 97.94 88 ALA A CA 1
ATOM 716 C C . ALA A 1 88 ? -13.079 -2.201 18.814 1.00 97.94 88 ALA A C 1
ATOM 718 O O . ALA A 1 88 ? -13.751 -2.763 19.686 1.00 97.94 88 ALA A O 1
ATOM 719 N N . ILE A 1 89 ? -11.758 -2.382 18.702 1.00 97.81 89 ILE A N 1
ATOM 720 C CA . ILE A 1 89 ? -10.978 -3.241 19.604 1.00 97.81 89 ILE A CA 1
ATOM 721 C C . ILE A 1 89 ? -10.988 -2.668 21.025 1.00 97.81 89 ILE A C 1
ATOM 723 O O . ILE A 1 89 ? -11.328 -3.357 21.989 1.00 97.81 89 ILE A O 1
ATOM 727 N N . LYS A 1 90 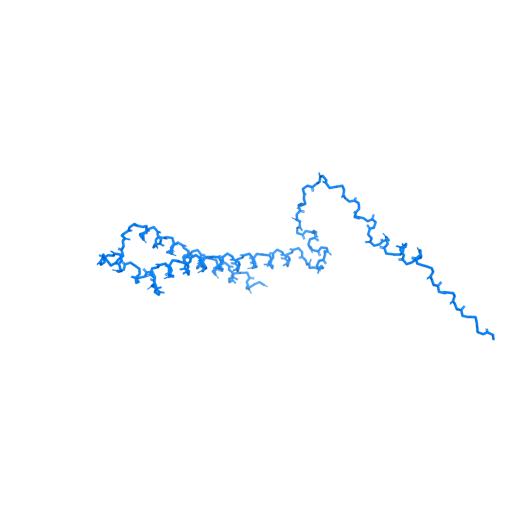? -10.669 -1.378 21.170 1.00 97.69 90 LYS A N 1
ATOM 728 C CA . LYS A 1 90 ? -10.632 -0.684 22.465 1.00 97.69 90 LYS A CA 1
ATOM 729 C C . LYS A 1 90 ? -11.990 -0.705 23.169 1.00 97.69 90 LYS A C 1
ATOM 731 O O . LYS A 1 90 ? -12.056 -0.907 24.381 1.00 97.69 90 LYS A O 1
ATOM 736 N N . GLY A 1 91 ? -13.071 -0.544 22.409 1.00 97.06 91 GLY A N 1
ATOM 737 C CA . GLY A 1 91 ? -14.451 -0.642 22.880 1.00 97.06 91 GLY A CA 1
ATOM 738 C C . GLY A 1 91 ? -14.936 -2.071 23.143 1.00 97.06 91 GLY A C 1
ATOM 739 O O . GLY A 1 91 ? -16.101 -2.237 23.498 1.00 97.06 91 GLY A O 1
ATOM 740 N N . ARG A 1 92 ? -14.079 -3.091 22.968 1.00 95.50 92 ARG A N 1
ATOM 741 C CA . ARG A 1 92 ? -14.396 -4.526 23.097 1.00 95.50 92 ARG A CA 1
ATOM 742 C C . ARG A 1 92 ? -15.551 -4.989 22.200 1.00 95.50 92 ARG A C 1
ATOM 744 O O . ARG A 1 92 ? -16.243 -5.946 22.533 1.00 95.50 92 ARG A O 1
ATOM 751 N N . LYS A 1 93 ? -15.773 -4.302 21.074 1.00 97.00 93 LYS A N 1
ATOM 752 C CA . LYS A 1 93 ? -16.752 -4.702 20.048 1.00 97.00 93 LYS A CA 1
ATOM 753 C C . LYS A 1 93 ? -16.216 -5.834 19.169 1.00 97.00 93 LYS A C 1
ATOM 755 O O . LYS A 1 93 ? -17.002 -6.602 18.631 1.00 97.00 93 LYS A O 1
ATOM 760 N N . ILE A 1 94 ? -14.894 -5.907 19.033 1.00 95.94 94 ILE A N 1
ATOM 761 C CA . ILE A 1 94 ? -14.148 -6.943 18.314 1.00 95.94 94 ILE A CA 1
ATOM 762 C C . ILE A 1 94 ? -13.200 -7.616 19.310 1.00 95.94 94 ILE A C 1
ATOM 764 O O . ILE A 1 94 ? -12.701 -6.962 20.231 1.00 95.94 94 ILE A O 1
ATOM 768 N N . GLU A 1 95 ? -12.962 -8.918 19.144 1.00 95.44 95 GLU A N 1
ATOM 769 C CA . GLU A 1 95 ? -11.980 -9.643 19.951 1.00 95.44 95 GLU A CA 1
ATOM 770 C C . GLU A 1 95 ? -10.574 -9.068 19.747 1.00 95.44 95 GLU A C 1
ATOM 772 O O . GLU A 1 95 ? -10.097 -8.922 18.624 1.00 95.44 95 GLU A O 1
ATOM 777 N N . SER A 1 96 ? -9.894 -8.752 20.852 1.00 93.19 96 SER A N 1
ATOM 778 C CA . SER A 1 96 ? -8.589 -8.081 20.829 1.00 93.19 96 SER A CA 1
ATOM 779 C C . SER A 1 96 ? -7.514 -8.835 20.050 1.00 93.19 96 SER A C 1
ATOM 781 O O . SER A 1 96 ? -6.638 -8.211 19.458 1.00 93.19 96 SER A O 1
ATOM 783 N N . HIS A 1 97 ? -7.554 -10.165 20.066 1.00 93.06 97 HIS A N 1
ATOM 784 C CA . HIS A 1 97 ? -6.636 -11.007 19.311 1.00 93.06 97 HIS A CA 1
ATOM 785 C C . HIS A 1 97 ? -7.446 -11.811 18.289 1.00 93.06 97 HIS A C 1
ATOM 787 O O . HIS A 1 97 ? -8.421 -12.441 18.695 1.00 93.06 97 HIS A O 1
ATOM 793 N N . PRO A 1 98 ? -7.065 -11.828 16.998 1.00 96.06 98 PRO A N 1
ATOM 794 C CA . PRO A 1 98 ? -5.832 -11.277 16.407 1.00 96.06 98 PRO A CA 1
ATOM 795 C C . PRO A 1 98 ? -5.894 -9.784 16.019 1.00 96.06 98 PRO A C 1
ATOM 797 O O . PRO A 1 98 ? -4.948 -9.259 15.445 1.00 96.06 98 PRO A O 1
ATOM 800 N N . ALA A 1 99 ? -6.972 -9.066 16.347 1.00 97.69 99 ALA A N 1
ATOM 801 C CA . ALA A 1 99 ? -7.238 -7.737 15.786 1.00 97.69 99 ALA A CA 1
ATOM 802 C C . ALA A 1 99 ? -6.159 -6.669 16.061 1.00 97.69 99 ALA A C 1
ATOM 804 O O . ALA A 1 99 ? -5.928 -5.798 15.222 1.00 97.69 99 ALA A O 1
ATOM 805 N N . TRP A 1 100 ? -5.463 -6.728 17.202 1.00 98.25 100 TRP A N 1
ATOM 806 C CA . TRP A 1 100 ? -4.321 -5.841 17.457 1.00 98.25 100 TRP A CA 1
ATOM 807 C C . TRP A 1 100 ? -3.148 -6.070 16.498 1.00 98.25 100 TRP A C 1
ATOM 809 O O . TRP A 1 100 ? -2.482 -5.104 16.127 1.00 98.25 100 TRP A O 1
ATOM 819 N N . GLU A 1 101 ? -2.892 -7.315 16.096 1.00 97.94 101 GLU A N 1
ATOM 820 C CA . GLU A 1 101 ? -1.827 -7.649 15.145 1.00 97.94 101 GLU A CA 1
ATOM 821 C C . GLU A 1 101 ? -2.181 -7.112 13.760 1.00 97.94 101 GLU A C 1
ATOM 823 O O . GLU A 1 101 ? -1.378 -6.408 13.151 1.00 97.94 101 GLU A O 1
ATOM 828 N N . ASP A 1 102 ? -3.422 -7.330 13.327 1.00 98.25 102 ASP A N 1
ATOM 829 C CA . ASP A 1 102 ? -3.926 -6.827 12.049 1.00 98.25 102 ASP A CA 1
ATOM 830 C C . ASP A 1 102 ? -3.920 -5.288 11.991 1.00 98.25 102 ASP A C 1
ATOM 832 O O . ASP A 1 102 ? -3.555 -4.699 10.972 1.00 98.25 102 ASP A O 1
ATOM 836 N N . TYR A 1 103 ? -4.221 -4.604 13.101 1.00 98.25 103 TYR A N 1
ATOM 837 C CA . TYR A 1 103 ? -4.076 -3.146 13.195 1.00 98.25 103 TYR A CA 1
ATOM 838 C C . TYR A 1 103 ? -2.619 -2.683 13.013 1.00 98.25 103 TYR A C 1
ATOM 840 O O . TYR A 1 103 ? -2.356 -1.679 12.343 1.00 98.25 103 TYR A O 1
ATOM 848 N N . ILE A 1 104 ? -1.654 -3.405 13.591 1.00 98.00 104 ILE A N 1
ATOM 849 C CA . ILE A 1 104 ? -0.224 -3.109 13.422 1.00 98.00 104 ILE A CA 1
ATOM 850 C C . ILE A 1 104 ? 0.207 -3.364 11.973 1.00 98.00 104 ILE A C 1
ATOM 852 O O . ILE A 1 104 ? 0.904 -2.528 11.395 1.00 98.00 104 ILE A O 1
ATOM 856 N N . VAL A 1 105 ? -0.228 -4.478 11.377 1.00 97.75 105 VAL A N 1
ATOM 857 C CA . VAL A 1 105 ? 0.035 -4.809 9.970 1.00 97.75 105 VAL A CA 1
ATOM 858 C C . VAL A 1 105 ? -0.473 -3.696 9.063 1.00 97.75 105 VAL A C 1
ATOM 860 O O . VAL A 1 105 ? 0.302 -3.185 8.255 1.00 97.75 105 VAL A O 1
ATOM 863 N N . TRP A 1 106 ? -1.715 -3.245 9.248 1.00 98.50 106 TRP A N 1
ATOM 864 C CA . TRP A 1 106 ? -2.290 -2.152 8.464 1.00 98.50 106 TRP A CA 1
ATOM 865 C C . TRP A 1 106 ? -1.420 -0.894 8.541 1.00 98.50 106 TRP A C 1
ATOM 867 O O . TRP A 1 106 ? -1.004 -0.368 7.508 1.00 98.50 106 TRP A O 1
ATOM 877 N N . LYS A 1 107 ? -1.065 -0.431 9.746 1.00 98.38 107 LYS A N 1
ATOM 878 C CA . LYS A 1 107 ? -0.202 0.752 9.914 1.00 98.38 107 LYS A CA 1
ATOM 879 C C . LYS A 1 107 ? 1.129 0.626 9.177 1.00 98.38 107 LYS A C 1
ATOM 881 O O . LYS A 1 107 ? 1.599 1.592 8.579 1.00 98.38 107 LYS A O 1
ATOM 886 N N . ASN A 1 108 ? 1.743 -0.551 9.239 1.00 98.44 108 ASN A N 1
ATOM 887 C CA . ASN A 1 108 ? 3.012 -0.797 8.570 1.00 98.44 108 ASN A CA 1
ATOM 888 C C . ASN A 1 108 ? 2.847 -0.785 7.045 1.00 98.44 108 ASN A C 1
ATOM 890 O O . ASN A 1 108 ? 3.702 -0.234 6.357 1.00 98.44 108 ASN A O 1
ATOM 894 N N . LYS A 1 109 ? 1.745 -1.334 6.520 1.00 98.44 109 LYS A N 1
ATOM 895 C CA . LYS A 1 109 ? 1.430 -1.318 5.086 1.00 98.44 109 LYS A CA 1
ATOM 896 C C . LYS A 1 109 ? 1.151 0.092 4.572 1.00 98.44 109 LYS A C 1
ATOM 898 O O . LYS A 1 109 ? 1.657 0.444 3.515 1.00 98.44 109 LYS A O 1
ATOM 903 N N . GLU A 1 110 ? 0.441 0.927 5.329 1.00 98.38 110 GLU A N 1
ATOM 904 C CA . GLU A 1 110 ? 0.245 2.338 4.965 1.00 98.38 110 GLU A CA 1
ATOM 905 C C . GLU A 1 110 ? 1.568 3.096 4.871 1.00 98.38 110 GLU A C 1
ATOM 907 O O . GLU A 1 110 ? 1.811 3.769 3.871 1.00 98.38 110 GLU A O 1
ATOM 912 N N . LYS A 1 111 ? 2.447 2.938 5.869 1.00 98.44 111 LYS A N 1
ATOM 913 C CA . LYS A 1 111 ? 3.778 3.550 5.829 1.00 98.44 111 LYS A CA 1
ATOM 914 C C . LYS A 1 111 ? 4.595 3.037 4.641 1.00 98.44 111 LYS A C 1
ATOM 916 O O . LYS A 1 111 ? 5.204 3.824 3.931 1.00 98.44 111 LYS A O 1
ATOM 921 N N . TYR A 1 112 ? 4.578 1.729 4.402 1.00 98.44 112 TYR A N 1
ATOM 922 C CA . TYR A 1 112 ? 5.272 1.119 3.271 1.00 98.44 112 TYR A CA 1
ATOM 923 C C . TYR A 1 112 ? 4.799 1.688 1.923 1.00 98.44 112 TYR A C 1
ATOM 925 O O . TYR A 1 112 ? 5.616 2.031 1.073 1.00 98.44 112 TYR A O 1
ATOM 933 N N . ILE A 1 113 ? 3.484 1.858 1.747 1.00 98.44 113 ILE A N 1
ATOM 934 C CA . ILE A 1 113 ? 2.899 2.500 0.563 1.00 98.44 113 ILE A CA 1
ATOM 935 C C . ILE A 1 113 ? 3.353 3.961 0.443 1.00 98.44 113 ILE A C 1
ATOM 937 O O . ILE A 1 113 ? 3.632 4.417 -0.665 1.00 98.44 113 ILE A O 1
ATOM 941 N N . GLU A 1 114 ? 3.399 4.710 1.546 1.00 98.12 114 GLU A N 1
ATOM 942 C CA . GLU A 1 114 ? 3.862 6.103 1.558 1.00 98.12 114 GLU A CA 1
ATOM 943 C C . GLU A 1 114 ? 5.328 6.214 1.121 1.00 98.12 114 GLU A C 1
ATOM 945 O O . GLU A 1 114 ? 5.621 6.959 0.183 1.00 98.12 114 GLU A O 1
ATOM 950 N N . ASP A 1 115 ? 6.209 5.401 1.710 1.00 97.44 115 ASP A N 1
ATOM 951 C CA . ASP A 1 115 ? 7.636 5.347 1.379 1.00 97.44 115 ASP A CA 1
ATOM 952 C C . ASP A 1 115 ? 7.838 4.997 -0.115 1.00 97.44 115 ASP A C 1
ATOM 954 O O . ASP A 1 115 ? 8.604 5.651 -0.826 1.00 97.44 115 ASP A O 1
ATOM 958 N N . LEU A 1 116 ? 7.097 4.012 -0.639 1.00 96.94 116 LEU A N 1
ATOM 959 C CA . LEU A 1 116 ? 7.131 3.634 -2.058 1.00 96.94 116 LEU A CA 1
ATOM 960 C C . LEU A 1 116 ? 6.635 4.749 -2.989 1.00 96.94 116 LEU A C 1
ATOM 962 O O . LEU A 1 116 ? 7.229 4.993 -4.041 1.00 96.94 116 LEU A O 1
ATOM 966 N N . LYS A 1 117 ? 5.559 5.448 -2.614 1.00 95.62 117 LYS A N 1
ATOM 967 C CA . LYS A 1 117 ? 5.031 6.589 -3.379 1.00 95.62 117 LYS A CA 1
ATOM 968 C C . LYS A 1 117 ? 6.015 7.755 -3.407 1.00 95.62 117 LYS A C 1
ATOM 970 O O . LYS A 1 117 ? 6.043 8.485 -4.396 1.00 95.62 117 LYS A O 1
ATOM 975 N N . GLU A 1 118 ? 6.806 7.952 -2.357 1.00 94.69 118 GLU A N 1
ATOM 976 C CA . GLU A 1 118 ? 7.884 8.941 -2.349 1.00 94.69 118 GLU A CA 1
ATOM 977 C C . GLU A 1 118 ? 8.999 8.561 -3.333 1.00 94.69 118 GLU A C 1
ATOM 979 O O . GLU A 1 118 ? 9.393 9.392 -4.152 1.00 94.69 118 GLU A O 1
ATOM 984 N N . GLN A 1 119 ? 9.429 7.294 -3.345 1.00 91.56 119 GLN A N 1
ATOM 985 C CA . GLN A 1 119 ? 10.426 6.808 -4.310 1.00 91.56 119 GLN A CA 1
ATOM 986 C C . GLN A 1 119 ? 9.926 6.867 -5.762 1.00 91.56 119 GLN A C 1
ATOM 988 O O . GLN A 1 119 ? 10.680 7.203 -6.665 1.00 91.56 119 GLN A O 1
ATOM 993 N N . ALA A 1 120 ? 8.646 6.596 -6.021 1.00 88.75 120 ALA A N 1
ATOM 994 C CA . ALA A 1 120 ? 8.100 6.687 -7.377 1.00 88.75 120 ALA A CA 1
ATOM 995 C C . ALA A 1 120 ? 8.111 8.123 -7.939 1.00 88.75 120 ALA A C 1
ATOM 997 O O . ALA A 1 120 ? 8.198 8.310 -9.153 1.00 88.75 120 ALA A O 1
ATOM 998 N 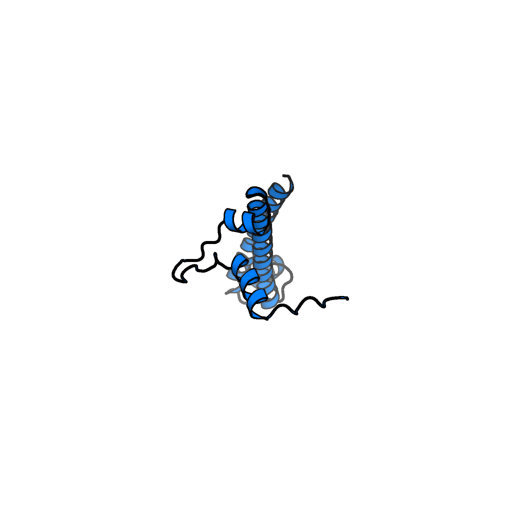N . LYS A 1 121 ? 8.027 9.148 -7.078 1.00 88.00 121 LYS A N 1
ATOM 999 C CA . LYS A 1 121 ? 8.113 10.554 -7.509 1.00 88.00 121 LYS A CA 1
ATOM 1000 C C . LYS A 1 121 ? 9.516 10.900 -7.990 1.00 88.00 121 LYS A C 1
ATOM 1002 O O . LYS A 1 121 ? 9.642 11.493 -9.052 1.00 88.00 121 LYS A O 1
ATOM 1007 N N . SER A 1 122 ? 10.550 10.465 -7.268 1.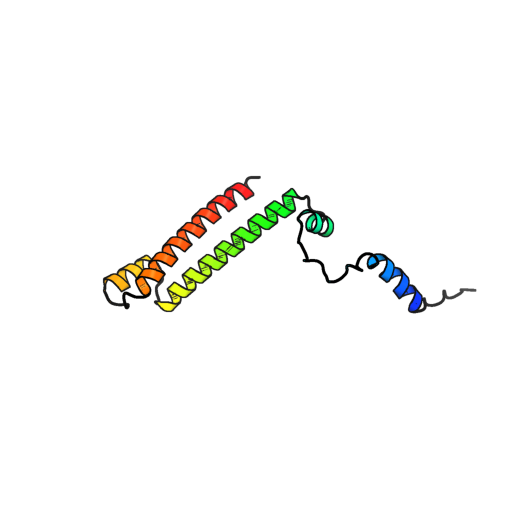00 78.44 122 SER A N 1
ATOM 1008 C CA . SER A 1 122 ? 11.940 10.767 -7.632 1.00 78.44 122 SER A CA 1
ATOM 1009 C C . SER A 1 122 ? 12.367 10.147 -8.967 1.00 78.44 122 SER A C 1
ATOM 1011 O O . SER A 1 122 ? 13.265 10.676 -9.614 1.00 78.44 122 SER A O 1
ATOM 1013 N N . VAL A 1 123 ? 11.712 9.065 -9.403 1.00 70.12 123 VAL A N 1
ATOM 1014 C CA . VAL A 1 123 ? 11.965 8.420 -10.703 1.00 70.12 123 VAL A CA 1
ATOM 1015 C C . VAL A 1 123 ? 11.253 9.129 -11.862 1.00 70.12 123 VAL A C 1
ATOM 1017 O O . VAL A 1 123 ? 11.777 9.137 -12.969 1.00 70.12 123 VAL A O 1
ATOM 1020 N N . ASN A 1 124 ? 10.083 9.736 -11.632 1.00 60.00 124 ASN A N 1
ATOM 1021 C CA . ASN A 1 124 ? 9.332 10.458 -12.673 1.00 60.00 124 ASN A CA 1
ATOM 1022 C C . ASN A 1 124 ? 9.891 11.859 -12.986 1.00 60.00 124 ASN A C 1
ATOM 1024 O O . ASN A 1 124 ? 9.478 12.463 -13.975 1.00 60.00 124 ASN A O 1
ATOM 1028 N N . ASP A 1 125 ? 10.800 12.371 -12.155 1.00 53.16 125 ASP A N 1
A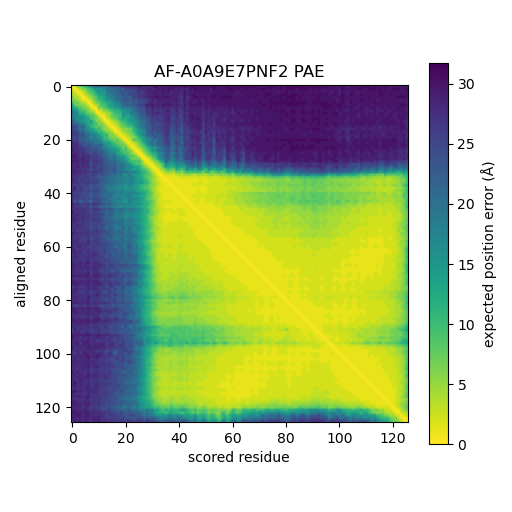TOM 1029 C CA . ASP A 1 125 ? 11.443 13.681 -12.323 1.00 53.16 125 ASP A CA 1
ATOM 1030 C C . ASP A 1 125 ? 12.753 13.619 -13.157 1.00 53.16 125 ASP A C 1
ATOM 1032 O O . ASP A 1 125 ? 13.482 14.613 -13.228 1.00 53.16 125 ASP A O 1
ATOM 1036 N N . ILE A 1 126 ? 13.052 12.472 -13.792 1.00 43.66 126 ILE A N 1
ATOM 1037 C CA . ILE A 1 126 ? 14.199 12.226 -14.696 1.00 43.66 126 ILE A CA 1
ATOM 1038 C C . ILE A 1 126 ? 13.688 11.978 -16.119 1.00 43.66 126 ILE A C 1
ATOM 1040 O O . ILE A 1 126 ? 14.252 12.591 -17.055 1.00 43.66 126 ILE A O 1
#

Organism: NCBI:txid33865

Foldseek 3Di:
DDDDDDDDDPVVVVVVVVVVVVVPPDDPPDDPDDDLVVVCVVVVDDSVVSVLVVLLVVLVVLLVVLVVLLVVLCVVVVHDDLVRLVVCLVVVVDPVPPSVVSSVSNVVSVVSNVVSVVVSVVSVVD

Secondary structure (DSSP, 8-state):
---PPPPPPHHHHHHHHHTTTTT----S-S-----HHHHHHHH---HHHHHHHHHHHHHHHHHHHHHHHHHHHHHHHT-SSHHHHHHHHHTTSS-HHHHHHHHHHHHHHHHHHHHHHHHHHHHHT-

Solvent-accessible surface area (backbone atoms only — not comparable to full-atom values): 7613 Å² total; per-residue (Å²): 135,88,77,77,77,76,79,81,55,73,71,62,60,50,61,64,53,46,70,80,50,71,83,68,83,65,74,95,83,60,84,88,76,87,44,65,66,60,51,19,69,75,69,72,43,53,60,65,56,52,48,52,54,49,51,52,54,48,49,55,51,55,40,51,53,40,51,48,56,42,48,53,54,26,61,77,69,73,39,93,45,68,68,53,46,50,52,34,35,76,69,63,76,40,66,57,74,67,48,56,58,54,50,51,52,41,56,52,36,53,50,52,40,51,55,47,54,54,54,54,51,68,61,72,77,110

InterPro domains:
  IPR059871 Uncharacterized protein MJ0235 [PF27273] (36-121)